Protein AF-A0A942W108-F1 (afdb_monomer_lite)

Foldseek 3Di:
DPDCVLQVPHDDDPVSVVVVVVVLLLVLLQPPLVLLVLVLVLCVLLVCLVLLVFDPVLSVLLVVLSVQLNVLSSVLVVLLVVLCVVDVDDDPVSVVSSVVSVVSNVVSVVVSVVSSCVGRVRVVSVVVVVCCQCVDPPNVVVVVVVVVVSVCCSVQNPVNVVVVVVVVVVD

Secondary structure (DSSP, 8-state):
---HHHHTTSPPPHHHHHHHHHHHHHHHHHH-HHHHHHHHHHHHHHHHTGGGT--HHHHHHHHHHHHHHHHHHHHHHHHHHHHHHH--S--HHHHHHHHHHHHHHHHHHHHHHHHHHHHH--HHHHHHHHHHHHH-TTHHHHHHHHHHHHHHHHHHHHHHHHHHHHHHHT-

Sequence (171 aa):
MVPDWKTKGKRRTLADSFGDAARGILFAVKTERNMRIHVTAAVYVLFFSPLLGVSRGEFAALLLAVAVVITAEGFNTAIEMLCDYAQKSYNRFIGRTKDIAAGAVLISAVFAAFVGIAVLWRPKALWALAVQIFTSPLYCPLFLAVTALALVFIVLGPTGIAGLFERKKRR

Radius of gyration: 20.16 Å; chains: 1; bounding box: 56×48×53 Å

Structure (mmCIF, N/CA/C/O backbone):
data_AF-A0A942W108-F1
#
_entry.id   AF-A0A942W108-F1
#
loop_
_atom_site.group_PDB
_atom_site.id
_atom_site.type_symbol
_atom_site.label_atom_id
_atom_site.label_alt_id
_atom_site.label_comp_id
_atom_site.label_asym_id
_atom_site.label_entity_id
_atom_site.label_seq_id
_atom_site.pdbx_PDB_ins_code
_atom_site.Cartn_x
_atom_site.Cartn_y
_atom_site.Cartn_z
_atom_site.occupancy
_atom_site.B_iso_or_equiv
_atom_site.auth_seq_id
_atom_site.auth_comp_id
_atom_site.auth_asym_id
_atom_site.auth_atom_id
_atom_site.pdbx_PDB_model_num
ATOM 1 N N . MET A 1 1 ? 20.603 -10.275 -14.429 1.00 54.69 1 MET A N 1
ATOM 2 C CA . MET A 1 1 ? 22.044 -10.019 -14.214 1.00 54.69 1 MET A CA 1
ATOM 3 C C . MET A 1 1 ? 22.170 -8.771 -13.347 1.00 54.69 1 MET A C 1
ATOM 5 O O . MET A 1 1 ? 21.603 -7.749 -13.706 1.00 54.69 1 MET A O 1
ATOM 9 N N . VAL A 1 2 ? 22.789 -8.866 -12.169 1.00 64.38 2 VAL A N 1
ATOM 10 C CA . VAL A 1 2 ? 23.042 -7.696 -11.307 1.00 64.38 2 VAL A CA 1
ATOM 11 C C . VAL A 1 2 ? 24.330 -7.058 -11.825 1.00 64.38 2 VAL A C 1
ATOM 13 O O . VAL A 1 2 ? 25.292 -7.807 -11.994 1.00 64.38 2 VAL A O 1
ATOM 16 N N . PRO A 1 3 ? 24.373 -5.747 -12.108 1.00 71.12 3 PRO A N 1
ATOM 17 C CA . PRO A 1 3 ? 25.576 -5.124 -12.652 1.00 71.12 3 PRO A CA 1
ATOM 18 C C . PRO A 1 3 ? 26.799 -5.344 -11.749 1.00 71.12 3 PRO A C 1
ATOM 20 O O . PRO A 1 3 ? 26.667 -5.266 -10.524 1.00 71.12 3 PRO A O 1
ATOM 23 N N . ASP A 1 4 ? 27.976 -5.591 -12.331 1.00 66.75 4 ASP A N 1
ATOM 24 C CA . ASP A 1 4 ? 29.208 -5.897 -11.579 1.00 66.75 4 ASP A CA 1
ATOM 25 C C . ASP A 1 4 ? 29.619 -4.768 -10.610 1.00 66.75 4 ASP A C 1
ATOM 27 O O . ASP A 1 4 ? 30.142 -5.016 -9.521 1.00 66.75 4 ASP A O 1
ATOM 31 N N . TRP A 1 5 ? 29.261 -3.526 -10.943 1.00 70.19 5 TRP A N 1
ATOM 32 C CA . TRP A 1 5 ? 29.531 -2.344 -10.138 1.00 70.19 5 TRP A CA 1
ATOM 33 C C . TRP A 1 5 ? 28.791 -2.369 -8.799 1.00 70.19 5 TRP A C 1
ATOM 35 O O . TRP A 1 5 ? 29.233 -1.735 -7.840 1.00 70.19 5 TRP A O 1
ATOM 45 N N . LYS A 1 6 ? 27.693 -3.133 -8.693 1.00 66.56 6 LYS A N 1
ATOM 46 C CA . LYS A 1 6 ? 27.001 -3.357 -7.417 1.00 66.56 6 LYS A CA 1
ATOM 47 C C . LYS A 1 6 ? 27.692 -4.400 -6.545 1.00 66.56 6 LYS A C 1
ATOM 49 O O . LYS A 1 6 ? 27.563 -4.330 -5.327 1.00 66.56 6 LYS A O 1
ATOM 54 N N . THR A 1 7 ? 28.387 -5.373 -7.133 1.00 70.56 7 THR A N 1
ATOM 55 C CA . THR A 1 7 ? 28.976 -6.498 -6.391 1.00 70.56 7 THR A CA 1
ATOM 56 C C . THR A 1 7 ? 30.454 -6.293 -6.074 1.00 70.56 7 THR A C 1
ATOM 58 O O . THR A 1 7 ? 30.953 -6.934 -5.151 1.00 70.56 7 THR A O 1
ATOM 61 N N . LYS A 1 8 ? 31.157 -5.390 -6.783 1.00 75.06 8 LYS A N 1
ATOM 62 C CA . LYS A 1 8 ? 32.601 -5.121 -6.611 1.00 75.06 8 LYS A CA 1
ATOM 63 C C . LYS A 1 8 ? 33.430 -6.418 -6.528 1.00 75.06 8 LYS A C 1
ATOM 65 O O . LYS A 1 8 ? 34.322 -6.538 -5.692 1.00 75.06 8 LYS A O 1
ATOM 70 N N . GLY A 1 9 ? 33.070 -7.429 -7.324 1.00 73.19 9 GLY A N 1
ATOM 71 C CA . GLY A 1 9 ? 33.731 -8.742 -7.341 1.00 73.19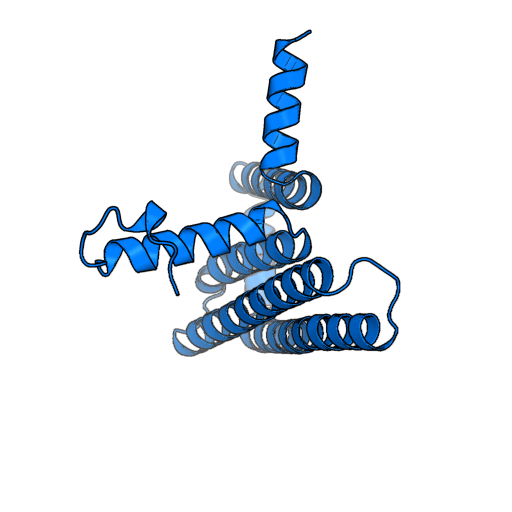 9 GLY A CA 1
ATOM 72 C C . GLY A 1 9 ? 33.439 -9.671 -6.148 1.00 73.19 9 GLY A C 1
ATOM 73 O O . GLY A 1 9 ? 33.997 -10.764 -6.088 1.00 73.19 9 GLY A O 1
ATOM 74 N N . LYS A 1 10 ? 32.569 -9.291 -5.202 1.00 77.56 10 LYS A N 1
ATOM 75 C CA . LYS A 1 10 ? 32.171 -10.131 -4.056 1.00 77.56 10 LYS A CA 1
ATOM 76 C C . LYS A 1 10 ? 30.912 -10.951 -4.354 1.00 77.56 10 LYS A C 1
ATOM 78 O O . LYS A 1 10 ? 30.046 -10.537 -5.126 1.00 77.56 10 LYS A O 1
ATOM 83 N N . ARG A 1 11 ? 30.779 -12.115 -3.699 1.00 82.00 11 ARG A N 1
ATOM 84 C CA . ARG A 1 11 ? 29.534 -12.904 -3.730 1.00 82.00 11 ARG A CA 1
ATOM 85 C C . ARG A 1 11 ? 28.412 -12.116 -3.058 1.00 82.00 11 ARG A C 1
ATOM 87 O O . ARG A 1 11 ? 28.616 -11.529 -1.999 1.00 82.00 11 ARG A O 1
ATOM 94 N N . ARG A 1 12 ? 27.228 -12.130 -3.670 1.00 82.88 12 ARG A N 1
ATOM 95 C CA . ARG A 1 12 ? 26.041 -11.476 -3.115 1.00 82.88 12 ARG A CA 1
ATOM 96 C C . ARG A 1 12 ? 25.578 -12.172 -1.842 1.00 82.88 12 ARG A C 1
ATOM 98 O O . ARG A 1 12 ? 25.546 -13.398 -1.782 1.00 82.88 12 ARG A O 1
ATOM 105 N N . THR A 1 13 ? 25.158 -11.377 -0.869 1.00 88.31 13 THR A N 1
ATOM 106 C CA . THR A 1 13 ? 24.507 -11.853 0.350 1.00 88.31 13 THR A CA 1
ATOM 107 C C . THR A 1 13 ? 22.985 -11.734 0.243 1.00 88.31 13 THR A C 1
ATOM 109 O O . THR A 1 13 ? 22.444 -11.023 -0.613 1.00 88.31 13 THR A O 1
ATOM 112 N N . LEU A 1 14 ? 22.269 -12.408 1.148 1.00 88.75 14 LEU A N 1
ATOM 113 C CA . LEU A 1 14 ? 20.822 -12.226 1.298 1.00 88.75 14 LEU A CA 1
ATOM 114 C C . LEU A 1 14 ? 20.478 -10.774 1.658 1.00 88.75 14 LEU A C 1
ATOM 116 O O . LEU A 1 14 ? 19.538 -10.214 1.096 1.00 88.75 14 LEU A O 1
ATOM 120 N N . ALA A 1 15 ? 21.282 -10.136 2.514 1.00 88.88 15 ALA A N 1
ATOM 121 C CA . ALA A 1 15 ? 21.102 -8.738 2.899 1.00 88.88 15 ALA A CA 1
ATOM 122 C C . ALA A 1 15 ? 21.148 -7.792 1.688 1.00 88.88 15 ALA A C 1
ATOM 124 O O . ALA A 1 15 ? 20.323 -6.884 1.583 1.00 88.88 15 ALA A O 1
ATOM 125 N N . ASP A 1 16 ? 22.036 -8.046 0.722 1.00 87.81 16 ASP A N 1
ATOM 126 C CA . ASP A 1 16 ? 22.100 -7.239 -0.500 1.00 87.81 16 ASP A CA 1
ATOM 127 C C . ASP A 1 16 ? 20.817 -7.357 -1.335 1.00 87.81 16 ASP A C 1
ATOM 129 O O . ASP A 1 16 ? 20.410 -6.392 -1.987 1.00 87.81 16 ASP A O 1
ATOM 133 N N . SER A 1 17 ? 20.192 -8.537 -1.336 1.00 85.62 17 SER A N 1
ATOM 134 C CA . SER A 1 17 ? 18.959 -8.811 -2.085 1.00 85.62 17 SER A CA 1
ATOM 135 C C . SER A 1 17 ? 17.758 -8.113 -1.447 1.00 85.62 17 SER A C 1
ATOM 137 O O . SER A 1 17 ? 16.999 -7.441 -2.145 1.00 85.62 17 SER A O 1
ATOM 139 N N . PHE A 1 18 ? 17.640 -8.167 -0.116 1.00 90.19 18 PHE A N 1
ATOM 140 C CA . PHE A 1 18 ? 16.651 -7.371 0.619 1.00 90.19 18 PHE A CA 1
ATOM 141 C C . PHE A 1 18 ? 16.870 -5.869 0.422 1.00 90.19 18 PHE A C 1
ATOM 143 O O . PHE A 1 18 ? 15.909 -5.128 0.224 1.00 90.19 18 PHE A O 1
ATOM 150 N N . GLY A 1 19 ? 18.127 -5.418 0.398 1.00 92.12 19 GLY A N 1
ATOM 151 C CA . GLY A 1 19 ? 18.467 -4.030 0.101 1.00 92.12 19 GLY A CA 1
ATOM 152 C C . GLY A 1 19 ? 18.025 -3.587 -1.298 1.00 92.12 19 GLY A C 1
ATOM 153 O O . GLY A 1 19 ? 17.535 -2.470 -1.457 1.00 92.12 19 GLY A O 1
ATOM 154 N N . ASP A 1 20 ? 18.168 -4.440 -2.319 1.00 89.12 20 ASP A N 1
ATOM 155 C CA . ASP A 1 20 ? 17.646 -4.161 -3.666 1.00 89.12 20 ASP A CA 1
ATOM 156 C C . ASP A 1 20 ? 16.114 -4.096 -3.686 1.00 89.12 20 ASP A C 1
ATOM 158 O O . ASP A 1 20 ? 15.562 -3.149 -4.245 1.00 89.12 20 ASP A O 1
ATOM 162 N N . ALA A 1 21 ? 15.432 -5.051 -3.047 1.00 91.44 21 ALA A N 1
ATOM 163 C CA . ALA A 1 21 ? 13.972 -5.074 -2.976 1.00 91.44 21 ALA A CA 1
ATOM 164 C C . ALA A 1 21 ? 13.416 -3.830 -2.260 1.00 91.44 21 ALA A C 1
ATOM 166 O O . ALA A 1 21 ? 12.516 -3.164 -2.772 1.00 91.44 21 ALA A O 1
ATOM 167 N N . ALA A 1 22 ? 14.011 -3.451 -1.125 1.00 92.00 22 ALA A N 1
ATOM 168 C CA . ALA A 1 22 ? 13.636 -2.251 -0.382 1.00 92.00 22 ALA A CA 1
ATOM 169 C C . ALA A 1 22 ? 13.828 -0.976 -1.216 1.00 92.00 22 ALA A C 1
ATOM 171 O O . ALA A 1 22 ? 12.964 -0.101 -1.212 1.00 92.00 22 ALA A O 1
ATOM 172 N N . ARG A 1 23 ? 14.926 -0.875 -1.982 1.00 93.56 23 ARG A N 1
ATOM 173 C CA . ARG A 1 23 ? 15.127 0.239 -2.922 1.00 93.56 23 ARG A CA 1
ATOM 174 C C . ARG A 1 23 ? 14.040 0.292 -3.993 1.00 93.56 23 ARG A C 1
ATOM 176 O O . ARG A 1 23 ? 13.590 1.389 -4.303 1.00 93.56 23 ARG A O 1
ATOM 183 N N . GLY A 1 24 ? 13.614 -0.856 -4.524 1.00 93.19 24 GLY A N 1
ATOM 184 C CA . GLY A 1 24 ? 12.523 -0.939 -5.499 1.00 93.19 24 GLY A CA 1
ATOM 185 C C . GLY A 1 24 ? 11.195 -0.427 -4.938 1.00 93.19 24 GLY A C 1
ATOM 186 O O . GLY A 1 24 ? 10.565 0.437 -5.540 1.00 93.19 24 GLY A O 1
ATOM 187 N N . ILE A 1 25 ? 10.817 -0.875 -3.737 1.00 93.75 25 ILE A N 1
ATOM 188 C CA . ILE A 1 25 ? 9.593 -0.411 -3.061 1.00 93.75 25 ILE A CA 1
ATOM 189 C C . ILE A 1 25 ? 9.668 1.095 -2.780 1.00 93.75 25 ILE A C 1
ATOM 191 O O . ILE A 1 25 ? 8.739 1.837 -3.091 1.00 93.75 25 ILE A O 1
ATOM 195 N N . LEU A 1 26 ? 10.791 1.575 -2.233 1.00 93.81 26 LEU A N 1
ATOM 196 C CA . LEU A 1 26 ? 10.982 3.000 -1.952 1.00 93.81 26 LEU A CA 1
ATOM 197 C C . LEU A 1 26 ? 10.955 3.853 -3.223 1.00 93.81 26 LEU A C 1
ATOM 199 O O . LEU A 1 26 ? 10.510 4.997 -3.164 1.00 93.81 26 LEU A O 1
ATOM 203 N N . PHE A 1 27 ? 11.443 3.328 -4.347 1.00 93.56 27 PHE A N 1
ATOM 204 C CA . PHE A 1 27 ? 11.348 3.997 -5.639 1.00 93.56 27 PHE A CA 1
ATOM 205 C C . PHE A 1 27 ? 9.881 4.158 -6.054 1.00 93.56 27 PHE A C 1
ATOM 207 O O . PHE A 1 27 ? 9.448 5.293 -6.230 1.00 93.56 27 PHE A O 1
ATOM 214 N N . ALA A 1 28 ? 9.105 3.068 -6.082 1.00 93.62 28 ALA A N 1
ATOM 215 C CA . ALA A 1 28 ? 7.689 3.107 -6.458 1.00 93.62 28 ALA A CA 1
ATOM 216 C C . ALA A 1 28 ? 6.872 4.053 -5.559 1.00 93.62 28 ALA A C 1
ATOM 218 O O . ALA A 1 28 ? 6.082 4.851 -6.045 1.00 93.62 28 ALA A O 1
ATOM 219 N N . VAL A 1 29 ? 7.114 4.050 -4.242 1.00 94.75 29 VAL A N 1
ATOM 220 C CA . VAL A 1 29 ? 6.450 4.977 -3.303 1.00 94.75 29 VAL A CA 1
ATOM 221 C C . VAL A 1 29 ? 6.804 6.444 -3.590 1.00 94.75 29 VAL A C 1
ATOM 223 O O . VAL A 1 29 ? 5.985 7.345 -3.393 1.00 94.75 29 VAL A O 1
ATOM 226 N N . LYS A 1 30 ? 8.035 6.717 -4.034 1.00 92.31 30 LYS A N 1
ATOM 227 C CA . LYS A 1 30 ? 8.489 8.080 -4.333 1.00 92.31 30 LYS A CA 1
ATOM 228 C C . LYS A 1 30 ? 7.926 8.608 -5.646 1.00 92.31 30 LYS A C 1
ATOM 230 O O . LYS A 1 30 ? 7.600 9.792 -5.697 1.00 9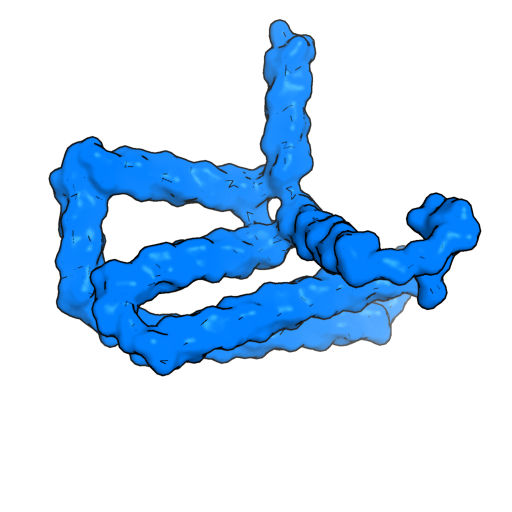2.31 30 LYS A O 1
ATOM 235 N N . THR A 1 31 ? 7.843 7.772 -6.676 1.00 88.31 31 THR A N 1
ATOM 236 C CA . THR A 1 31 ? 7.442 8.196 -8.023 1.00 88.31 31 THR A CA 1
ATOM 237 C C . THR A 1 31 ? 5.934 8.103 -8.214 1.00 88.31 31 THR A C 1
ATOM 239 O O . THR A 1 31 ? 5.313 9.090 -8.607 1.00 88.31 31 THR A O 1
ATOM 242 N N . GLU A 1 32 ?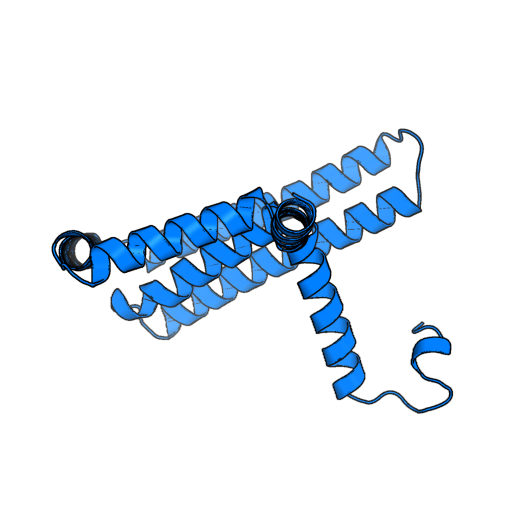 5.312 7.002 -7.792 1.00 93.94 32 GLU A N 1
ATOM 243 C CA . GLU A 1 32 ? 3.923 6.711 -8.135 1.00 93.94 32 GLU A CA 1
ATOM 244 C C . GLU A 1 32 ? 2.931 7.216 -7.093 1.00 93.94 32 GLU A C 1
ATOM 246 O O . GLU A 1 32 ? 2.970 6.870 -5.908 1.00 93.94 32 GLU A O 1
ATOM 251 N N . ARG A 1 33 ? 1.989 8.054 -7.541 1.00 93.75 33 ARG A N 1
ATOM 252 C CA . ARG A 1 33 ? 0.907 8.559 -6.684 1.00 93.75 33 ARG A CA 1
ATOM 253 C C . ARG A 1 33 ? -0.042 7.443 -6.253 1.00 93.75 33 ARG A C 1
ATOM 255 O O . ARG A 1 33 ? -0.467 7.442 -5.099 1.00 93.75 33 ARG A O 1
ATOM 262 N N . ASN A 1 34 ? -0.352 6.510 -7.149 1.00 93.88 34 ASN A N 1
ATOM 263 C CA . ASN A 1 34 ? -1.237 5.380 -6.869 1.00 93.88 34 ASN A CA 1
ATOM 264 C C . ASN A 1 34 ? -0.627 4.454 -5.806 1.00 93.88 34 ASN A C 1
ATOM 266 O O . ASN A 1 34 ? -1.287 4.173 -4.805 1.00 93.88 34 ASN A O 1
ATOM 270 N N . MET A 1 35 ? 0.668 4.132 -5.905 1.00 95.88 35 MET A N 1
ATOM 271 C CA . MET A 1 35 ? 1.406 3.457 -4.828 1.00 95.88 35 MET A CA 1
ATOM 272 C C . MET A 1 35 ? 1.279 4.173 -3.475 1.00 95.88 35 MET A C 1
ATOM 274 O O . MET A 1 35 ? 1.017 3.527 -2.459 1.00 95.88 35 MET A O 1
ATOM 278 N N . ARG A 1 36 ? 1.401 5.510 -3.426 1.00 97.00 36 ARG A N 1
ATOM 279 C CA . ARG A 1 36 ? 1.201 6.259 -2.168 1.00 97.00 36 ARG A CA 1
ATOM 280 C C . ARG A 1 36 ? -0.217 6.115 -1.625 1.00 97.00 36 ARG A C 1
ATOM 282 O O . ARG A 1 36 ? -0.370 5.906 -0.426 1.00 97.00 36 ARG A O 1
ATOM 289 N N . ILE A 1 37 ? -1.234 6.180 -2.485 1.00 96.44 37 ILE A N 1
ATOM 290 C CA . ILE A 1 37 ? -2.637 5.979 -2.093 1.00 96.44 37 ILE A CA 1
ATOM 291 C C . ILE A 1 37 ? -2.831 4.577 -1.506 1.00 96.44 37 ILE A C 1
ATOM 293 O O . ILE A 1 37 ? -3.382 4.452 -0.413 1.00 96.44 37 ILE A O 1
ATOM 297 N N . HIS A 1 38 ? -2.345 3.534 -2.183 1.00 96.44 38 HIS A N 1
ATOM 298 C CA . HIS A 1 38 ? -2.490 2.152 -1.728 1.00 96.44 38 HIS A CA 1
ATOM 299 C C . HIS A 1 38 ? -1.759 1.887 -0.409 1.00 96.44 38 HIS A C 1
ATOM 301 O O . HIS A 1 38 ? -2.338 1.278 0.490 1.00 96.44 38 HIS A O 1
ATOM 307 N N . VAL A 1 39 ? -0.532 2.394 -0.240 1.00 96.69 39 VAL A N 1
ATOM 308 C CA . VAL A 1 39 ? 0.211 2.274 1.026 1.00 96.69 39 VAL A CA 1
ATOM 309 C C . VAL A 1 39 ? -0.484 3.040 2.150 1.00 96.69 39 VAL A C 1
ATOM 311 O O . VAL A 1 39 ? -0.603 2.519 3.256 1.00 96.69 39 VAL A O 1
ATOM 314 N N . THR A 1 40 ? -0.985 4.252 1.895 1.00 97.56 40 THR A N 1
ATOM 315 C CA . THR A 1 40 ? -1.759 4.990 2.899 1.00 97.56 40 THR A CA 1
ATOM 316 C C . THR A 1 40 ? -3.020 4.218 3.284 1.00 97.56 40 THR A C 1
ATOM 318 O O . THR A 1 40 ? -3.232 3.980 4.469 1.00 97.56 40 THR A O 1
ATOM 321 N N . ALA A 1 41 ? -3.818 3.753 2.321 1.00 96.75 41 ALA A N 1
ATOM 322 C CA . ALA A 1 41 ? -5.013 2.957 2.600 1.00 96.75 41 ALA A CA 1
ATOM 323 C C . ALA A 1 41 ? -4.685 1.692 3.412 1.00 96.75 41 ALA A C 1
ATOM 325 O O . ALA A 1 41 ? -5.366 1.400 4.394 1.00 96.75 41 ALA A O 1
ATOM 326 N N . ALA A 1 42 ? -3.602 0.993 3.063 1.00 97.12 42 ALA A N 1
ATOM 327 C CA . ALA A 1 42 ? -3.107 -0.163 3.801 1.00 97.12 42 ALA A CA 1
ATOM 328 C C . ALA A 1 42 ? -2.784 0.172 5.263 1.00 97.12 42 ALA A C 1
ATOM 330 O O . ALA A 1 42 ? -3.212 -0.550 6.160 1.00 97.12 42 ALA A O 1
ATOM 331 N N . VAL A 1 43 ? -2.084 1.284 5.521 1.00 97.50 43 VAL A N 1
ATOM 332 C CA . VAL A 1 43 ? -1.780 1.734 6.889 1.00 97.50 43 VAL A CA 1
ATOM 333 C C . VAL A 1 43 ? -3.063 1.968 7.683 1.00 97.50 43 VAL A C 1
ATOM 335 O O . VAL A 1 43 ? -3.173 1.462 8.795 1.00 97.50 43 VAL A O 1
ATOM 338 N N . TYR A 1 44 ? -4.055 2.663 7.118 1.00 96.88 44 TYR A N 1
ATOM 339 C CA . TYR A 1 44 ? -5.337 2.894 7.795 1.00 96.88 44 TYR A CA 1
ATOM 340 C C . TYR A 1 44 ? -6.078 1.580 8.078 1.00 96.88 44 TYR A C 1
ATOM 342 O O . TYR A 1 44 ? -6.489 1.337 9.211 1.00 96.88 44 TYR A O 1
ATOM 350 N N . VAL A 1 45 ? -6.211 0.703 7.080 1.00 96.56 45 VAL A N 1
ATOM 351 C CA . VAL A 1 45 ? -6.914 -0.583 7.219 1.00 96.56 45 VAL A CA 1
ATOM 352 C C . VAL A 1 45 ? -6.260 -1.469 8.280 1.00 96.56 45 VAL A C 1
ATOM 354 O O . VAL A 1 45 ? -6.947 -2.019 9.143 1.00 96.56 45 VAL A O 1
ATOM 357 N N . LEU A 1 46 ? -4.933 -1.595 8.260 1.00 96.31 46 LEU A N 1
ATOM 358 C CA . LEU A 1 46 ? -4.205 -2.443 9.205 1.00 96.31 46 LEU A CA 1
ATOM 359 C C . LEU A 1 46 ? -4.138 -1.833 10.609 1.00 96.31 46 LEU A C 1
ATOM 361 O O . LEU A 1 46 ? -4.148 -2.573 11.586 1.00 96.31 46 LEU A O 1
ATOM 365 N N . PHE A 1 47 ? -4.118 -0.503 10.724 1.00 96.31 47 PHE A N 1
ATOM 366 C CA . PHE A 1 47 ? -4.139 0.179 12.018 1.00 96.31 47 PHE A CA 1
ATOM 367 C C . PHE A 1 47 ? -5.511 0.100 12.698 1.00 96.31 47 PHE A C 1
ATOM 369 O O . PHE A 1 47 ? -5.592 -0.181 13.891 1.00 96.31 47 PHE A O 1
ATOM 376 N N . PHE A 1 48 ? -6.598 0.324 11.953 1.00 95.69 48 PHE A N 1
ATOM 377 C CA . PHE A 1 48 ? -7.948 0.346 12.520 1.00 95.69 48 PHE A CA 1
ATOM 378 C C . PHE A 1 48 ? -8.574 -1.043 12.683 1.00 95.69 48 PHE A C 1
ATOM 380 O O . PHE A 1 48 ? -9.448 -1.211 13.529 1.00 95.69 48 PHE A O 1
ATOM 387 N N . SER A 1 49 ? -8.137 -2.057 11.931 1.00 95.19 49 SER A N 1
ATOM 388 C CA . SER A 1 49 ? -8.750 -3.394 12.004 1.00 95.19 49 SER A CA 1
ATOM 389 C C . SER A 1 49 ? -8.707 -4.046 13.397 1.00 95.19 49 SER A C 1
ATOM 391 O O . SER A 1 49 ? -9.757 -4.533 13.824 1.00 95.19 49 SER A O 1
ATOM 393 N N . PRO A 1 50 ? -7.608 -4.013 14.182 1.00 93.25 50 PRO A N 1
ATOM 394 C CA . PRO A 1 50 ? -7.624 -4.558 15.540 1.00 93.25 50 PRO A CA 1
ATOM 395 C C . PRO A 1 50 ? -8.603 -3.819 16.463 1.00 93.25 50 PRO A C 1
ATOM 397 O O . PRO A 1 50 ? -9.233 -4.442 17.316 1.00 93.25 50 PRO A O 1
ATOM 400 N N . LEU A 1 51 ? -8.787 -2.509 16.258 1.00 94.00 51 LEU A N 1
ATOM 401 C CA . LEU A 1 51 ? -9.714 -1.674 17.034 1.00 94.00 51 LEU A CA 1
ATOM 402 C C . LEU A 1 51 ? -11.189 -2.000 16.741 1.00 94.00 51 LEU A C 1
ATOM 404 O O . LEU A 1 51 ? -12.060 -1.703 17.552 1.00 94.00 51 LEU A O 1
ATOM 408 N N . LEU A 1 52 ? -11.471 -2.645 15.605 1.00 94.69 52 LEU A N 1
ATOM 409 C CA . LEU A 1 52 ? -12.814 -3.066 15.190 1.00 94.69 52 LEU A CA 1
ATOM 410 C C . LEU A 1 52 ? -13.149 -4.513 15.600 1.00 94.69 52 LEU A C 1
ATOM 412 O O . LEU A 1 52 ? -14.189 -5.056 15.206 1.00 94.69 52 LEU A O 1
ATOM 416 N N . GLY A 1 53 ? -12.283 -5.151 16.395 1.00 93.81 53 GLY A N 1
ATOM 417 C CA . GLY A 1 53 ? -12.480 -6.519 16.880 1.00 93.81 53 GLY A CA 1
ATOM 418 C C . GLY A 1 53 ? -12.370 -7.573 15.777 1.00 93.81 53 GLY A C 1
ATOM 419 O O . GLY A 1 53 ? -13.041 -8.606 15.838 1.00 93.81 53 GLY A O 1
ATOM 420 N N . VAL A 1 54 ? -11.588 -7.289 14.734 1.00 96.50 54 VAL A N 1
ATOM 421 C CA . VAL A 1 54 ? -11.330 -8.207 13.621 1.00 96.50 54 VAL A CA 1
ATOM 422 C C . VAL A 1 54 ? -10.564 -9.434 14.135 1.00 96.50 54 VAL A C 1
ATOM 424 O O . VAL A 1 54 ? -9.581 -9.315 14.866 1.00 96.50 54 VAL A O 1
ATOM 427 N N . SER A 1 55 ? -11.024 -10.630 13.772 1.00 97.31 55 SER A N 1
ATOM 428 C CA . SER A 1 55 ? -10.389 -11.900 14.133 1.00 97.31 55 SER A CA 1
ATOM 429 C C . SER A 1 55 ? -9.060 -12.100 13.399 1.00 97.31 55 SER A C 1
ATOM 431 O O . SER A 1 55 ? -8.769 -11.456 12.393 1.00 97.31 55 SER A O 1
ATOM 433 N N . ARG A 1 56 ? -8.243 -13.058 13.859 1.00 97.19 56 ARG A N 1
ATOM 434 C CA . ARG A 1 56 ? -6.949 -13.367 13.222 1.00 97.19 56 ARG A CA 1
ATOM 435 C C . ARG A 1 56 ? -7.094 -13.778 11.751 1.00 97.19 56 ARG A C 1
ATOM 437 O O . ARG A 1 56 ? -6.265 -13.387 10.936 1.00 97.19 56 ARG A O 1
ATOM 444 N N . GLY A 1 57 ? -8.138 -14.541 11.415 1.00 98.06 57 GLY A N 1
ATOM 445 C CA . GLY A 1 57 ? -8.401 -14.980 10.040 1.00 98.06 57 GLY A CA 1
ATOM 446 C C . GLY A 1 57 ? -8.834 -13.830 9.131 1.00 98.06 57 GLY A C 1
ATOM 447 O O . GLY A 1 57 ? -8.316 -13.679 8.029 1.00 98.06 57 GLY A O 1
ATOM 448 N N . GLU A 1 58 ? -9.720 -12.965 9.620 1.00 97.69 58 GLU A N 1
ATOM 449 C CA . GLU A 1 58 ? -10.137 -11.762 8.896 1.00 97.69 58 GLU A CA 1
ATOM 450 C C . GLU A 1 58 ? -8.974 -10.768 8.713 1.00 97.69 58 GLU A C 1
ATOM 452 O O . GLU A 1 58 ? -8.804 -10.194 7.639 1.00 97.69 58 GLU A O 1
ATOM 457 N N . PHE A 1 59 ? -8.120 -10.603 9.729 1.00 97.88 59 PHE A N 1
ATOM 458 C CA . PHE A 1 59 ? -6.923 -9.764 9.636 1.00 97.88 59 PHE A CA 1
ATOM 459 C C . PHE A 1 59 ? -5.920 -10.321 8.616 1.00 97.88 59 PHE A C 1
ATOM 461 O O . PHE A 1 59 ? -5.354 -9.564 7.829 1.00 97.88 59 PHE A O 1
ATOM 468 N N . ALA A 1 60 ? -5.742 -11.646 8.565 1.00 98.12 60 ALA A N 1
ATOM 469 C CA . ALA A 1 60 ? -4.939 -12.297 7.531 1.00 98.12 60 ALA A CA 1
ATOM 470 C C . ALA A 1 60 ? -5.513 -12.066 6.120 1.00 98.12 60 ALA A C 1
ATOM 472 O O . ALA A 1 60 ? -4.750 -11.816 5.187 1.00 98.12 60 ALA A O 1
ATOM 473 N N . ALA A 1 61 ? -6.842 -12.079 5.961 1.00 98.19 61 ALA A N 1
ATOM 474 C CA . ALA A 1 61 ? -7.491 -11.757 4.689 1.00 98.19 61 ALA A CA 1
ATOM 475 C C . ALA A 1 61 ? -7.244 -10.297 4.263 1.00 98.19 61 ALA A C 1
ATOM 477 O O . ALA A 1 61 ? -6.935 -10.049 3.098 1.00 98.19 61 ALA A O 1
ATOM 478 N N . LEU A 1 62 ? -7.300 -9.341 5.200 1.00 98.25 62 LEU A N 1
ATOM 479 C CA . LEU A 1 62 ? -6.949 -7.938 4.937 1.00 98.25 62 LEU A CA 1
ATOM 480 C C . LEU A 1 62 ? -5.478 -7.777 4.539 1.00 98.25 62 LEU A C 1
ATOM 482 O O . LEU A 1 62 ? -5.182 -7.076 3.573 1.00 98.25 62 LEU A O 1
ATOM 486 N N . LEU A 1 63 ? -4.560 -8.446 5.246 1.00 98.19 63 LEU A N 1
ATOM 487 C CA . LEU A 1 63 ? -3.135 -8.449 4.903 1.00 98.19 63 LEU A CA 1
ATOM 488 C C . LEU A 1 63 ? -2.898 -8.984 3.489 1.00 98.19 63 LEU A C 1
ATOM 490 O O . LEU A 1 63 ? -2.138 -8.384 2.730 1.00 98.19 63 LEU A O 1
ATOM 494 N N . LEU A 1 64 ? -3.565 -10.080 3.121 1.00 98.38 64 LEU A N 1
ATOM 495 C CA . LEU A 1 64 ? -3.452 -10.658 1.787 1.00 98.38 64 LEU A CA 1
ATOM 496 C C . LEU A 1 64 ? -4.006 -9.711 0.717 1.00 98.38 64 LEU A C 1
ATOM 498 O O . LEU A 1 64 ? -3.340 -9.475 -0.287 1.00 98.38 64 LEU A O 1
ATOM 502 N N . ALA A 1 65 ? -5.182 -9.125 0.944 1.00 98.44 65 ALA A N 1
ATOM 503 C CA . ALA A 1 65 ? -5.784 -8.162 0.026 1.00 98.44 65 ALA A CA 1
ATOM 504 C C . ALA A 1 65 ? -4.871 -6.946 -0.209 1.00 98.44 65 ALA A C 1
ATOM 506 O O . ALA A 1 65 ? -4.622 -6.564 -1.353 1.00 98.44 65 ALA A O 1
ATOM 507 N N . VAL A 1 66 ? -4.305 -6.387 0.864 1.00 98.25 66 VAL A N 1
ATOM 508 C CA . VAL A 1 66 ? -3.314 -5.305 0.795 1.00 98.25 66 VAL A CA 1
ATOM 509 C C . VAL A 1 66 ? -2.071 -5.739 0.013 1.00 98.25 66 VAL A C 1
ATOM 511 O O . VAL A 1 66 ? -1.623 -5.015 -0.875 1.00 98.25 66 VAL A O 1
ATOM 514 N N . ALA A 1 67 ? -1.519 -6.918 0.307 1.00 98.19 67 ALA A N 1
ATOM 515 C CA . ALA A 1 67 ? -0.313 -7.418 -0.350 1.00 98.19 67 ALA A CA 1
ATOM 516 C C . ALA A 1 67 ? -0.508 -7.603 -1.863 1.00 98.19 67 ALA A C 1
ATOM 518 O O . ALA A 1 67 ? 0.383 -7.258 -2.643 1.00 98.19 67 ALA A O 1
ATOM 519 N N . VAL A 1 68 ? -1.675 -8.104 -2.279 1.00 98.38 68 VAL A N 1
ATOM 520 C CA . VAL A 1 68 ? -2.034 -8.280 -3.693 1.00 98.38 68 VAL A CA 1
ATOM 521 C C . VAL A 1 68 ? -2.089 -6.931 -4.411 1.00 98.38 68 VAL A C 1
ATOM 523 O O . VAL A 1 68 ? -1.480 -6.798 -5.469 1.00 98.38 68 VAL A O 1
ATOM 526 N N . VAL A 1 69 ? -2.734 -5.916 -3.825 1.00 98.19 69 VAL A N 1
ATOM 527 C CA . VAL A 1 69 ? -2.820 -4.570 -4.423 1.00 98.19 69 VAL A CA 1
ATOM 528 C C . VAL A 1 69 ? -1.443 -3.929 -4.578 1.00 98.19 69 VAL A C 1
ATOM 530 O O . VAL A 1 69 ? -1.101 -3.449 -5.655 1.00 98.19 69 VAL A O 1
ATOM 533 N N . ILE A 1 70 ? -0.618 -3.961 -3.528 1.00 97.69 70 ILE A N 1
ATOM 534 C CA . ILE A 1 70 ? 0.732 -3.377 -3.566 1.00 97.69 70 ILE A CA 1
ATOM 535 C C . ILE A 1 70 ? 1.619 -4.093 -4.590 1.00 97.69 70 ILE A C 1
ATOM 537 O O . ILE A 1 70 ? 2.421 -3.461 -5.276 1.00 97.69 70 ILE A O 1
ATOM 541 N N . THR A 1 71 ? 1.460 -5.409 -4.724 1.00 97.88 71 THR A N 1
ATOM 542 C CA . THR A 1 71 ? 2.201 -6.208 -5.705 1.00 97.88 71 THR A CA 1
ATOM 543 C C . THR A 1 71 ? 1.752 -5.896 -7.132 1.00 97.88 71 THR A C 1
ATOM 545 O O . THR A 1 71 ? 2.601 -5.696 -7.999 1.00 97.88 71 THR A O 1
ATOM 548 N N . ALA A 1 72 ? 0.440 -5.803 -7.381 1.00 97.94 72 ALA A N 1
ATOM 549 C CA . ALA A 1 72 ? -0.105 -5.425 -8.684 1.00 97.94 72 ALA A CA 1
ATOM 550 C C . ALA A 1 72 ? 0.378 -4.029 -9.108 1.00 97.94 72 ALA A C 1
ATOM 552 O O . ALA A 1 72 ? 0.850 -3.858 -10.229 1.00 97.94 72 ALA A O 1
ATOM 553 N N . GLU A 1 73 ? 0.349 -3.062 -8.192 1.00 97.44 73 GLU A N 1
ATOM 554 C CA . GLU A 1 73 ? 0.856 -1.705 -8.418 1.00 97.44 73 GLU A CA 1
ATOM 555 C C . GLU A 1 73 ? 2.371 -1.694 -8.702 1.00 97.44 73 GLU A C 1
ATOM 557 O O . GLU A 1 73 ? 2.850 -0.996 -9.600 1.00 97.44 73 GLU A O 1
ATOM 562 N N . GLY A 1 74 ? 3.140 -2.516 -7.980 1.00 96.75 74 GLY A N 1
ATOM 563 C CA . GLY A 1 74 ? 4.572 -2.693 -8.223 1.00 96.75 74 GLY A CA 1
ATOM 564 C C . GLY A 1 74 ? 4.871 -3.270 -9.610 1.00 96.75 74 GLY A C 1
ATOM 565 O O . GLY A 1 74 ? 5.786 -2.798 -10.289 1.00 96.75 74 GLY A O 1
ATOM 566 N N . PHE A 1 75 ? 4.084 -4.250 -10.066 1.00 97.31 75 PHE A N 1
ATOM 567 C CA . PHE A 1 75 ? 4.192 -4.773 -11.429 1.00 97.31 75 PHE A CA 1
ATOM 568 C C . PHE A 1 75 ? 3.772 -3.750 -12.479 1.00 97.31 75 PHE A C 1
ATOM 570 O O . PHE A 1 75 ? 4.471 -3.631 -13.484 1.00 97.31 75 PHE A O 1
ATOM 577 N N . ASN A 1 76 ? 2.706 -2.979 -12.243 1.00 97.31 76 ASN A N 1
ATOM 578 C CA . ASN A 1 76 ? 2.309 -1.893 -13.137 1.00 97.31 76 ASN A CA 1
ATOM 579 C C . ASN A 1 76 ? 3.458 -0.901 -13.344 1.00 97.31 76 ASN A C 1
ATOM 581 O O . ASN A 1 76 ? 3.882 -0.679 -14.475 1.00 97.31 76 ASN A O 1
ATOM 585 N N . THR A 1 77 ? 4.049 -0.423 -12.246 1.00 96.06 77 THR A N 1
ATOM 586 C CA . THR A 1 77 ? 5.195 0.499 -12.281 1.00 96.06 77 THR A CA 1
ATOM 587 C C . THR A 1 77 ? 6.368 -0.092 -13.074 1.00 96.06 77 THR A C 1
ATOM 589 O O . THR A 1 77 ? 6.961 0.566 -13.928 1.00 96.06 77 THR A O 1
ATOM 592 N N . ALA A 1 78 ? 6.711 -1.361 -12.831 1.00 96.00 78 ALA A N 1
ATOM 593 C CA . ALA A 1 78 ? 7.811 -2.018 -13.535 1.00 96.00 78 ALA A CA 1
ATOM 594 C C . ALA A 1 78 ? 7.544 -2.164 -15.046 1.00 96.00 78 ALA A C 1
ATOM 596 O O . ALA A 1 78 ? 8.455 -1.965 -15.854 1.00 96.00 78 ALA A O 1
ATOM 597 N N . ILE A 1 79 ? 6.307 -2.496 -15.430 1.00 96.38 79 ILE A N 1
ATOM 598 C CA . ILE A 1 79 ? 5.883 -2.610 -16.831 1.00 96.38 79 ILE A CA 1
ATOM 599 C C . ILE A 1 79 ? 5.912 -1.242 -17.513 1.00 96.38 79 ILE A C 1
ATOM 601 O O . ILE A 1 79 ? 6.419 -1.141 -18.631 1.00 96.38 79 ILE A O 1
ATOM 605 N N . GLU A 1 80 ? 5.420 -0.192 -16.855 1.00 94.25 80 GLU A N 1
ATOM 606 C CA . GLU A 1 80 ? 5.462 1.180 -17.366 1.00 94.25 80 GLU A CA 1
ATOM 607 C C . GLU A 1 80 ? 6.899 1.626 -17.643 1.00 94.25 80 GLU A C 1
ATOM 609 O O . GLU A 1 80 ? 7.201 2.034 -18.766 1.00 94.25 80 GLU A O 1
ATOM 614 N N . MET A 1 81 ? 7.805 1.435 -16.678 1.00 94.44 81 MET A N 1
ATOM 615 C CA . MET A 1 81 ? 9.225 1.763 -16.836 1.00 94.44 81 MET A CA 1
ATOM 616 C C . MET A 1 81 ? 9.881 0.994 -17.988 1.00 94.44 81 MET A C 1
ATOM 618 O O . MET A 1 81 ? 10.668 1.561 -18.748 1.00 94.44 81 MET A O 1
ATOM 622 N N . LEU A 1 82 ? 9.577 -0.301 -18.127 1.00 95.56 82 LEU A N 1
ATOM 623 C CA . LEU A 1 82 ? 10.108 -1.115 -19.219 1.00 95.56 82 LEU A CA 1
ATOM 624 C C . LEU A 1 82 ? 9.581 -0.638 -20.576 1.00 95.56 82 LEU A C 1
ATOM 626 O O . LEU A 1 82 ? 10.347 -0.550 -21.534 1.00 95.56 82 LEU A O 1
ATOM 630 N N . CYS A 1 83 ? 8.292 -0.309 -20.656 1.00 94.25 83 CYS A N 1
ATOM 631 C CA . CYS A 1 83 ? 7.670 0.223 -21.862 1.00 94.25 83 CYS A CA 1
ATOM 632 C C . CYS A 1 83 ? 8.288 1.564 -22.278 1.00 94.25 83 CYS A C 1
ATOM 634 O O . CYS A 1 83 ? 8.628 1.732 -23.448 1.00 94.25 83 CYS A O 1
ATOM 636 N N . ASP A 1 84 ? 8.482 2.480 -21.325 1.00 92.44 84 ASP A N 1
ATOM 637 C CA . ASP A 1 84 ? 9.082 3.800 -21.566 1.00 92.44 84 ASP A CA 1
ATOM 638 C C . ASP A 1 84 ? 10.546 3.706 -21.996 1.00 92.44 84 ASP A C 1
ATOM 640 O O . ASP A 1 84 ? 11.027 4.503 -22.807 1.00 92.44 84 ASP A O 1
ATOM 644 N N . TYR A 1 85 ? 11.260 2.703 -21.484 1.00 94.19 85 TYR A N 1
ATOM 645 C CA . TYR A 1 85 ? 12.609 2.400 -21.937 1.00 94.19 85 TYR A CA 1
ATOM 646 C C . TYR A 1 85 ? 12.624 1.815 -23.358 1.00 94.19 85 TYR A C 1
ATOM 648 O O . TYR A 1 85 ? 13.412 2.258 -24.195 1.00 94.19 85 TYR A O 1
ATOM 656 N N . ALA A 1 86 ? 11.767 0.828 -23.634 1.00 93.75 86 ALA A N 1
ATOM 657 C CA . ALA A 1 86 ? 11.762 0.086 -24.893 1.00 93.75 86 ALA A CA 1
ATOM 658 C C . ALA A 1 86 ? 11.244 0.907 -26.083 1.00 93.75 86 ALA A C 1
ATOM 660 O O . ALA A 1 86 ? 11.656 0.671 -27.219 1.00 93.75 86 ALA A O 1
ATOM 661 N N . GLN A 1 87 ? 10.329 1.850 -25.851 1.00 92.75 87 GLN A N 1
ATOM 662 C CA . GLN A 1 87 ? 9.665 2.587 -26.916 1.00 92.75 87 GLN A CA 1
ATOM 663 C C . GLN A 1 87 ? 9.365 4.028 -26.494 1.00 92.75 87 GLN A C 1
ATOM 665 O O . GLN A 1 87 ? 8.431 4.295 -25.746 1.00 92.75 87 GLN A O 1
ATOM 670 N N . LYS A 1 88 ? 10.144 4.972 -27.035 1.00 87.12 88 LYS A N 1
ATOM 671 C CA . LYS A 1 88 ? 10.004 6.410 -26.743 1.00 87.12 88 LYS A CA 1
ATOM 672 C C . LYS A 1 88 ? 8.976 7.122 -27.623 1.00 87.12 88 LYS A C 1
ATOM 674 O O . LYS A 1 88 ? 8.531 8.210 -27.275 1.00 87.12 88 LYS A O 1
ATOM 679 N N . SER A 1 89 ? 8.639 6.545 -28.778 1.00 89.25 89 SER A N 1
ATOM 680 C CA . SER A 1 89 ? 7.650 7.101 -29.705 1.00 89.25 89 SER A CA 1
ATOM 681 C C . SER A 1 89 ? 6.283 6.448 -29.506 1.00 89.25 89 SER A C 1
ATOM 683 O O . SER A 1 89 ? 6.184 5.353 -28.955 1.00 89.25 89 SER A O 1
ATOM 685 N N . TYR A 1 90 ? 5.208 7.110 -29.933 1.00 87.44 90 TYR A N 1
ATOM 686 C CA . TYR A 1 90 ? 3.865 6.557 -29.769 1.00 87.44 90 TYR A CA 1
ATOM 687 C C . TYR A 1 90 ? 3.734 5.184 -30.450 1.00 87.44 90 TYR A C 1
ATOM 689 O O . TYR A 1 90 ? 3.980 5.038 -31.646 1.00 87.44 90 TYR A O 1
ATOM 697 N N . ASN A 1 91 ? 3.298 4.179 -29.686 1.00 94.94 91 ASN A N 1
ATOM 698 C CA . ASN A 1 91 ? 3.026 2.836 -30.181 1.00 94.94 91 ASN A CA 1
ATOM 699 C C . ASN A 1 91 ? 1.743 2.288 -29.544 1.00 94.94 91 ASN A C 1
ATOM 701 O O . ASN A 1 91 ? 1.631 2.173 -28.323 1.00 94.94 91 ASN A O 1
ATOM 705 N N . ARG A 1 92 ? 0.782 1.900 -30.387 1.00 95.19 92 ARG A N 1
ATOM 706 C CA . ARG A 1 92 ? -0.534 1.416 -29.950 1.00 95.19 92 ARG A CA 1
ATOM 707 C C . ARG A 1 92 ? -0.464 0.152 -29.086 1.00 95.19 92 ARG A C 1
ATOM 709 O O . ARG A 1 92 ? -1.288 -0.008 -28.191 1.00 95.19 92 ARG A O 1
ATOM 716 N N . PHE A 1 93 ? 0.486 -0.747 -29.342 1.00 94.94 93 PHE A N 1
ATOM 717 C CA . PHE A 1 93 ? 0.650 -1.96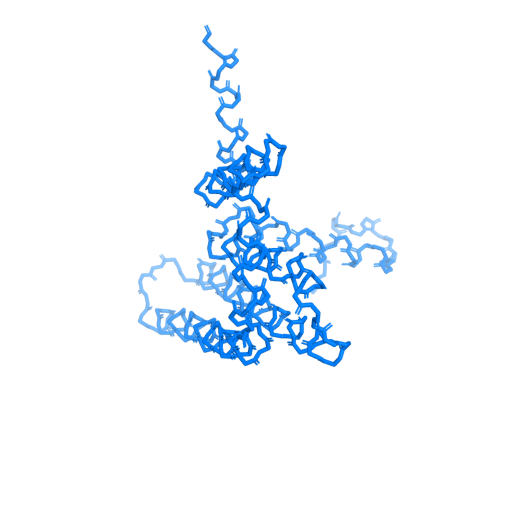6 -28.547 1.00 94.94 93 PHE A CA 1
ATOM 718 C C . PHE A 1 93 ? 1.192 -1.656 -27.154 1.00 94.94 93 PHE A C 1
ATOM 720 O O . PHE A 1 93 ? 0.685 -2.208 -26.187 1.00 94.94 93 PHE A O 1
ATOM 727 N N . ILE A 1 94 ? 2.140 -0.721 -27.039 1.00 95.25 94 ILE A N 1
ATOM 728 C CA . ILE A 1 94 ? 2.642 -0.258 -25.737 1.00 95.25 94 ILE A CA 1
ATOM 729 C C . ILE A 1 94 ? 1.528 0.399 -24.920 1.00 95.25 94 ILE A C 1
ATOM 731 O O . ILE A 1 94 ? 1.402 0.104 -23.735 1.00 95.25 94 ILE A O 1
ATOM 735 N N . GLY A 1 95 ? 0.687 1.221 -25.560 1.00 94.56 95 GLY A N 1
ATOM 736 C CA . GLY A 1 95 ? -0.507 1.778 -24.916 1.00 94.56 95 GLY A CA 1
ATOM 737 C C . GLY A 1 95 ? -1.389 0.682 -24.315 1.00 94.56 95 GLY A C 1
ATOM 738 O O . GLY A 1 95 ? -1.626 0.678 -23.115 1.00 94.56 95 GLY A O 1
ATOM 739 N N . ARG A 1 96 ? -1.749 -0.332 -25.116 1.00 96.81 96 ARG A N 1
ATOM 740 C CA . ARG A 1 96 ? -2.546 -1.477 -24.640 1.00 96.81 96 ARG A CA 1
ATOM 741 C C . ARG A 1 96 ? -1.877 -2.254 -23.507 1.00 96.81 96 ARG A C 1
ATOM 743 O O . ARG A 1 96 ? -2.568 -2.701 -22.601 1.00 96.81 96 ARG A O 1
ATOM 750 N N . THR A 1 97 ? -0.558 -2.435 -23.545 1.00 96.75 97 THR A N 1
ATOM 751 C CA . THR A 1 97 ? 0.176 -3.108 -22.463 1.00 96.75 97 THR A CA 1
ATOM 752 C C . THR A 1 97 ? 0.045 -2.340 -21.150 1.00 96.75 97 THR A C 1
ATOM 754 O O . THR A 1 97 ? -0.234 -2.951 -20.119 1.00 96.75 97 THR A O 1
ATOM 757 N N . LYS A 1 98 ? 0.198 -1.011 -21.187 1.00 95.25 98 LYS A N 1
ATOM 758 C CA . LYS A 1 98 ? 0.008 -0.153 -20.010 1.00 95.25 98 LYS A CA 1
ATOM 759 C C . LYS A 1 98 ? -1.439 -0.182 -19.520 1.00 95.25 98 LYS A C 1
ATOM 761 O O . LYS A 1 98 ? -1.664 -0.343 -18.327 1.00 95.25 98 LYS A O 1
ATOM 766 N N . ASP A 1 99 ? -2.409 -0.134 -20.432 1.00 97.25 99 ASP A N 1
ATOM 767 C CA . ASP A 1 99 ? -3.832 -0.217 -20.082 1.00 97.25 99 ASP A CA 1
ATOM 768 C C . ASP A 1 99 ? -4.169 -1.539 -19.371 1.00 97.25 99 ASP A C 1
ATOM 770 O O . ASP A 1 99 ? -4.902 -1.553 -18.384 1.00 97.25 99 ASP A O 1
ATOM 774 N N . ILE A 1 100 ? -3.608 -2.663 -19.835 1.00 98.00 100 ILE A N 1
ATOM 775 C CA . ILE A 1 100 ? -3.792 -3.979 -19.204 1.00 98.00 100 ILE A CA 1
ATOM 776 C C . ILE A 1 100 ? -3.147 -4.014 -17.814 1.00 98.00 100 ILE A C 1
ATOM 778 O O . ILE A 1 100 ? -3.752 -4.536 -16.876 1.00 98.00 100 ILE A O 1
ATOM 782 N N . ALA A 1 101 ? -1.942 -3.458 -17.668 1.00 97.62 101 ALA A N 1
ATOM 783 C CA . ALA A 1 101 ? -1.252 -3.396 -16.385 1.00 97.62 101 ALA A CA 1
ATOM 784 C C . ALA A 1 101 ? -2.043 -2.557 -15.362 1.00 97.62 101 ALA A C 1
ATOM 786 O O . ALA A 1 101 ? -2.311 -3.032 -14.256 1.00 97.62 101 ALA A O 1
ATOM 787 N N . ALA A 1 102 ? -2.543 -1.386 -15.767 1.00 97.25 102 ALA A N 1
ATOM 788 C CA . ALA A 1 102 ? -3.428 -0.561 -14.949 1.00 97.25 102 ALA A CA 1
ATOM 789 C C . ALA A 1 102 ? -4.757 -1.277 -14.634 1.00 97.25 102 ALA A C 1
ATOM 791 O O . ALA A 1 102 ? -5.263 -1.211 -13.511 1.00 97.25 102 ALA A O 1
ATOM 792 N N . GLY A 1 103 ? -5.305 -2.028 -15.594 1.00 98.19 103 GLY A N 1
ATOM 793 C CA . GLY A 1 103 ? -6.483 -2.872 -15.397 1.00 98.19 103 GLY A CA 1
ATOM 794 C C . GLY A 1 103 ? -6.280 -3.946 -14.323 1.00 98.19 103 GLY A C 1
ATOM 795 O O . GLY A 1 103 ? -7.175 -4.178 -13.510 1.00 98.19 103 GLY A O 1
ATOM 796 N N . ALA A 1 104 ? -5.095 -4.560 -14.254 1.00 98.25 104 ALA A N 1
ATOM 797 C CA . ALA A 1 104 ? -4.762 -5.528 -13.210 1.00 98.25 104 ALA A CA 1
ATOM 798 C C . ALA A 1 104 ? -4.735 -4.884 -11.812 1.00 98.25 104 ALA A C 1
ATOM 800 O O . ALA A 1 104 ? -5.258 -5.467 -10.856 1.00 98.25 104 ALA A O 1
ATOM 801 N N . VAL A 1 105 ? -4.208 -3.657 -11.697 1.00 97.94 105 VAL A N 1
ATOM 802 C CA . VAL A 1 105 ? -4.274 -2.875 -10.450 1.00 97.94 105 VAL A CA 1
ATOM 803 C C . VAL A 1 105 ? -5.728 -2.626 -10.065 1.00 97.94 105 VAL A C 1
ATOM 805 O O . VAL A 1 105 ? -6.110 -2.913 -8.931 1.00 97.94 105 VAL A O 1
ATOM 808 N N . LEU A 1 106 ? -6.567 -2.179 -11.004 1.00 97.81 106 LEU A N 1
ATOM 809 C CA . LEU A 1 106 ? -7.982 -1.910 -10.741 1.00 97.81 106 LEU A CA 1
ATOM 810 C C . LEU A 1 106 ? -8.720 -3.153 -10.227 1.00 97.81 106 LEU A C 1
ATOM 812 O O . LEU A 1 106 ? -9.430 -3.068 -9.226 1.00 97.81 106 LEU A O 1
ATOM 816 N N . ILE A 1 107 ? -8.523 -4.312 -10.862 1.00 98.56 107 ILE A N 1
ATOM 817 C CA . ILE A 1 107 ? -9.131 -5.578 -10.425 1.00 98.56 107 ILE A CA 1
ATOM 818 C C . ILE A 1 107 ? -8.698 -5.914 -8.994 1.00 98.56 107 ILE A C 1
ATOM 820 O O . ILE A 1 107 ? -9.539 -6.249 -8.157 1.00 98.56 107 ILE A O 1
ATOM 824 N N . SER A 1 108 ? -7.404 -5.780 -8.689 1.00 98.25 108 SER A N 1
ATOM 825 C CA . SER A 1 108 ? -6.893 -6.041 -7.340 1.00 98.25 108 SER A CA 1
ATOM 826 C C . SER A 1 108 ? -7.469 -5.076 -6.299 1.00 98.25 108 SER A C 1
ATOM 828 O O . SER A 1 108 ? -7.831 -5.498 -5.201 1.00 98.25 108 SER A O 1
ATOM 830 N N . ALA A 1 109 ? -7.618 -3.796 -6.651 1.00 97.69 109 ALA A N 1
ATOM 831 C CA . ALA A 1 109 ? -8.154 -2.765 -5.773 1.00 97.69 109 ALA A CA 1
ATOM 832 C C . ALA A 1 109 ? -9.646 -2.985 -5.488 1.00 97.69 109 ALA A C 1
ATOM 834 O O . ALA A 1 109 ? -10.075 -2.863 -4.342 1.00 97.69 109 ALA A O 1
ATOM 835 N N . VAL A 1 110 ? -10.424 -3.370 -6.503 1.00 98.31 110 VAL A N 1
ATOM 836 C CA . VAL A 1 110 ? -11.840 -3.735 -6.350 1.00 98.31 110 VAL A CA 1
ATOM 837 C C . VAL A 1 110 ? -11.988 -4.973 -5.467 1.00 98.31 110 VAL A C 1
ATOM 839 O O . VAL A 1 110 ? -12.799 -4.971 -4.541 1.00 98.31 110 VAL A O 1
ATOM 842 N N . PHE A 1 111 ? -11.172 -6.007 -5.688 1.00 98.19 111 PHE A N 1
ATOM 843 C CA . PHE A 1 111 ? -11.148 -7.182 -4.818 1.00 98.19 111 PHE A CA 1
ATOM 844 C C . PHE A 1 111 ? -10.840 -6.801 -3.362 1.00 98.19 111 PHE A C 1
ATOM 846 O O . PHE A 1 111 ? -11.575 -7.187 -2.452 1.00 98.19 111 PHE A O 1
ATOM 853 N N . ALA A 1 112 ? -9.805 -5.990 -3.133 1.00 98.19 112 ALA A N 1
ATOM 854 C CA . ALA A 1 112 ? -9.447 -5.536 -1.795 1.00 98.19 112 ALA A CA 1
ATOM 855 C C . ALA A 1 112 ? -10.545 -4.684 -1.142 1.00 98.19 112 ALA A C 1
ATOM 857 O O . ALA A 1 112 ? -10.769 -4.810 0.061 1.00 98.19 112 ALA A O 1
ATOM 858 N N . ALA A 1 113 ? -11.268 -3.870 -1.917 1.00 97.44 113 ALA A N 1
ATOM 859 C CA . ALA A 1 113 ? -12.422 -3.125 -1.425 1.00 97.44 113 ALA A CA 1
ATOM 860 C C . ALA A 1 113 ? -13.543 -4.065 -0.955 1.00 97.44 113 ALA A C 1
ATOM 862 O O . ALA A 1 113 ? -14.073 -3.871 0.137 1.00 97.44 113 ALA A O 1
ATOM 863 N N . PHE A 1 114 ? -13.859 -5.120 -1.714 1.00 98.38 114 PHE A N 1
ATOM 864 C CA . PHE A 1 114 ? -14.848 -6.118 -1.294 1.00 98.38 114 PHE A CA 1
ATOM 865 C C . PHE A 1 114 ? -14.424 -6.878 -0.037 1.00 98.38 114 PHE A C 1
ATOM 867 O O . PHE A 1 114 ? -15.242 -7.040 0.867 1.00 98.38 114 PHE A O 1
ATOM 874 N N . VAL A 1 115 ? -13.157 -7.293 0.066 1.00 98.12 115 VAL A N 1
ATOM 875 C CA . VAL A 1 115 ? -12.625 -7.919 1.291 1.00 98.12 115 VAL A CA 1
ATOM 876 C C . VAL A 1 115 ? -12.708 -6.948 2.470 1.00 98.12 115 VAL A C 1
ATOM 878 O O . VAL A 1 115 ? -13.162 -7.322 3.550 1.00 98.12 115 VAL A O 1
ATOM 881 N N . GLY A 1 116 ? -12.322 -5.687 2.258 1.00 97.06 116 GLY A N 1
ATOM 882 C CA . GLY A 1 116 ? -12.412 -4.625 3.254 1.00 97.06 116 GLY A CA 1
ATOM 883 C C . GLY A 1 116 ? -13.839 -4.418 3.750 1.00 97.06 116 GLY A C 1
ATOM 884 O O . GLY A 1 116 ? -14.054 -4.382 4.956 1.00 97.06 116 GLY A O 1
ATOM 885 N N . ILE A 1 117 ? -14.821 -4.358 2.849 1.00 96.69 117 ILE A N 1
ATOM 886 C CA . ILE A 1 117 ? -16.240 -4.278 3.212 1.00 96.69 117 ILE A CA 1
ATOM 887 C C . ILE A 1 117 ? -16.647 -5.531 3.993 1.00 96.69 117 ILE A C 1
ATOM 889 O O . ILE A 1 117 ? -17.150 -5.408 5.101 1.00 96.69 117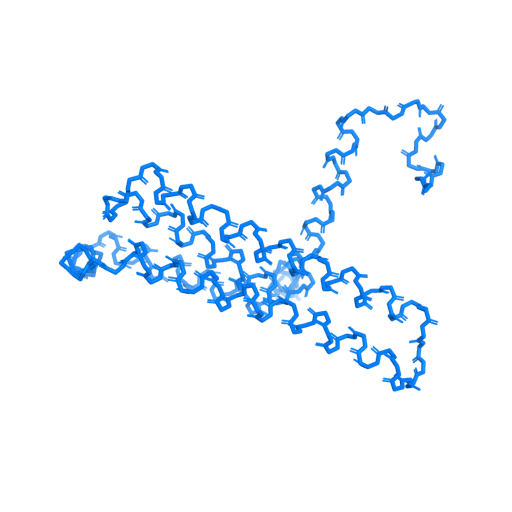 ILE A O 1
ATOM 893 N N . ALA A 1 118 ? -16.380 -6.731 3.479 1.00 97.25 118 ALA A N 1
ATOM 894 C CA . ALA A 1 118 ? -16.792 -7.976 4.128 1.00 97.25 118 ALA A CA 1
ATOM 895 C C . ALA A 1 118 ? -16.260 -8.114 5.567 1.00 97.25 118 ALA A C 1
ATOM 897 O O . ALA A 1 118 ? -16.976 -8.590 6.443 1.00 97.25 118 ALA A O 1
ATOM 898 N N . VAL A 1 119 ? -15.025 -7.671 5.819 1.00 97.12 119 VAL A N 1
ATOM 899 C CA . VAL A 1 119 ? -14.369 -7.780 7.131 1.00 97.12 119 VAL A CA 1
ATOM 900 C C . VAL A 1 119 ? -14.691 -6.601 8.058 1.00 97.12 119 VAL A C 1
ATOM 902 O O . VAL A 1 119 ? -14.937 -6.785 9.254 1.00 97.12 119 VAL A O 1
ATOM 905 N N . LEU A 1 120 ? -14.654 -5.373 7.534 1.00 96.12 120 LEU A N 1
ATOM 906 C CA . LEU A 1 120 ? -14.735 -4.146 8.333 1.00 96.12 120 LEU A CA 1
ATOM 907 C C . LEU A 1 120 ? -16.165 -3.618 8.488 1.00 96.12 120 LEU A C 1
ATOM 909 O O . LEU A 1 120 ? -16.362 -2.671 9.251 1.00 96.12 120 LEU A O 1
ATOM 913 N N . TRP A 1 121 ? -17.165 -4.198 7.811 1.00 95.50 121 TRP A N 1
ATOM 914 C CA . TRP A 1 121 ? -18.568 -3.775 7.905 1.00 95.50 121 TRP A CA 1
ATOM 915 C C . TRP A 1 121 ? -19.192 -4.114 9.265 1.00 95.50 121 TRP A C 1
ATOM 917 O O . TRP A 1 121 ? -19.968 -5.053 9.438 1.00 95.50 121 TRP A O 1
ATOM 927 N N . ARG A 1 122 ? -18.831 -3.310 10.266 1.00 95.19 122 ARG A N 1
ATOM 928 C CA . ARG A 1 122 ? -19.232 -3.448 11.668 1.00 95.19 122 ARG A CA 1
ATOM 929 C C . ARG A 1 122 ? -19.782 -2.108 12.162 1.00 95.19 122 ARG A C 1
ATOM 931 O O . ARG A 1 122 ? -19.086 -1.393 12.882 1.00 95.19 122 ARG A O 1
ATOM 938 N N . PRO A 1 123 ? -21.024 -1.737 11.793 1.00 94.56 123 PRO A N 1
ATOM 939 C CA . PRO A 1 123 ? -21.532 -0.369 11.938 1.00 94.56 123 PRO A CA 1
ATOM 940 C C . PRO A 1 123 ? -21.490 0.146 13.380 1.00 94.56 123 PRO A C 1
ATOM 942 O O . PRO A 1 123 ? -21.110 1.289 13.612 1.00 94.56 123 PRO A O 1
ATOM 945 N N . LYS A 1 124 ? -21.798 -0.708 14.366 1.00 95.12 124 LYS A N 1
ATOM 946 C CA . LYS A 1 124 ? -21.730 -0.339 15.790 1.00 95.12 124 LYS A CA 1
ATOM 947 C C . LYS A 1 124 ? -20.302 -0.014 16.245 1.00 95.12 124 LYS A C 1
ATOM 949 O O . LYS A 1 124 ? -20.099 0.986 16.923 1.00 95.12 124 LYS A O 1
ATOM 954 N N . ALA A 1 125 ? -19.326 -0.840 15.862 1.00 95.00 125 ALA A N 1
ATOM 955 C CA . ALA A 1 125 ? -17.922 -0.640 16.223 1.00 95.00 125 ALA A CA 1
ATOM 956 C C . ALA A 1 125 ? -17.328 0.583 15.507 1.00 95.00 125 ALA A C 1
ATOM 958 O O . ALA A 1 125 ? -16.654 1.392 16.136 1.00 95.00 125 ALA A O 1
ATOM 959 N N . LEU A 1 126 ? -17.646 0.755 14.219 1.00 95.38 126 LEU A N 1
ATOM 960 C CA . LEU A 1 126 ? -17.255 1.927 13.435 1.00 95.38 126 LEU A CA 1
ATOM 961 C C . LEU A 1 126 ? -17.805 3.220 14.042 1.00 95.38 126 LEU A C 1
ATOM 963 O O . LEU A 1 126 ? -17.064 4.186 14.198 1.00 95.38 126 LEU A O 1
ATOM 967 N N . TRP A 1 127 ? -19.085 3.229 14.421 1.00 96.31 127 TRP A N 1
ATOM 968 C CA . TRP A 1 127 ? -19.707 4.387 15.055 1.00 96.31 127 TRP A CA 1
ATOM 969 C C . TRP A 1 127 ? -19.081 4.706 16.414 1.00 96.31 127 TRP A C 1
ATOM 971 O O . TRP A 1 127 ? -18.728 5.854 16.668 1.00 96.31 127 TRP A O 1
ATOM 981 N N . ALA A 1 128 ? -18.887 3.698 17.268 1.00 95.94 128 ALA A N 1
ATOM 982 C CA . ALA A 1 128 ? -18.256 3.881 18.574 1.00 95.94 128 ALA A CA 1
ATOM 983 C C . ALA A 1 128 ? -16.834 4.452 18.449 1.00 95.94 128 ALA A C 1
ATOM 985 O O . ALA A 1 128 ? -16.489 5.411 19.141 1.00 95.94 128 ALA A O 1
ATOM 986 N N . LEU A 1 129 ? -16.039 3.913 17.521 1.00 95.62 129 LEU A N 1
ATOM 987 C CA . LEU A 1 129 ? -14.698 4.405 17.224 1.00 95.62 129 LEU A CA 1
ATOM 988 C C . LEU A 1 129 ? -14.725 5.847 16.695 1.00 95.62 129 LEU A C 1
ATOM 990 O O . LEU A 1 129 ? -13.925 6.671 17.129 1.00 95.62 129 LEU A O 1
ATOM 994 N N . ALA A 1 130 ? -15.654 6.171 15.791 1.00 95.62 130 ALA A N 1
ATOM 995 C CA . ALA A 1 130 ? -15.800 7.523 15.258 1.00 95.62 130 ALA A CA 1
ATOM 996 C C . ALA A 1 130 ? -16.140 8.527 16.367 1.00 95.62 130 ALA A C 1
ATOM 998 O O . ALA A 1 130 ? -15.465 9.548 16.489 1.00 95.62 130 ALA A O 1
ATOM 999 N N . VAL A 1 131 ? -17.125 8.215 17.216 1.00 96.69 131 VAL A N 1
ATOM 1000 C CA . VAL A 1 131 ? -17.469 9.048 18.377 1.00 96.69 131 VAL A CA 1
ATOM 1001 C C . VAL A 1 131 ? -16.236 9.245 19.258 1.00 96.69 131 VAL A C 1
ATOM 1003 O O . VAL A 1 131 ? -15.866 10.384 19.513 1.00 96.69 131 VAL A O 1
ATOM 1006 N N . GLN A 1 132 ? -15.530 8.173 19.628 1.00 95.12 132 GLN A N 1
ATOM 1007 C CA . GLN A 1 132 ? -14.327 8.258 20.461 1.00 95.12 132 GLN A CA 1
ATOM 1008 C C . GLN A 1 132 ? -13.236 9.157 19.857 1.00 95.12 132 GLN A C 1
ATOM 1010 O O . GLN A 1 132 ? -12.601 9.921 20.586 1.00 95.12 132 GLN A O 1
ATOM 1015 N N . ILE A 1 133 ? -13.000 9.071 18.545 1.00 95.56 133 ILE A N 1
ATOM 1016 C CA . ILE A 1 133 ? -12.004 9.903 17.861 1.00 95.56 133 ILE A CA 1
ATOM 1017 C C . ILE A 1 133 ? -12.439 11.368 17.880 1.00 95.56 133 ILE A C 1
ATOM 1019 O O . ILE A 1 133 ? -11.650 12.221 18.278 1.00 95.56 133 ILE A O 1
ATOM 1023 N N . PHE A 1 134 ? -13.677 11.668 17.484 1.00 96.50 134 PHE A N 1
ATOM 1024 C CA . PHE A 1 134 ? -14.124 13.046 17.267 1.00 96.50 134 PHE A CA 1
ATOM 1025 C C . PHE A 1 134 ? -14.550 13.785 18.541 1.00 96.50 134 PHE A C 1
ATOM 1027 O O . PHE A 1 134 ? -14.504 15.013 18.553 1.00 96.50 134 PHE A O 1
ATOM 1034 N N . THR A 1 135 ? -14.911 13.087 19.621 1.00 96.12 135 THR A N 1
ATOM 1035 C CA . THR A 1 135 ? -15.226 13.723 20.914 1.00 96.12 135 THR A CA 1
ATOM 1036 C C . THR A 1 135 ? -14.019 13.826 21.842 1.00 96.12 135 THR A C 1
ATOM 1038 O O . THR A 1 135 ? -14.068 14.559 22.828 1.00 96.12 135 THR A O 1
ATOM 1041 N N . SER A 1 136 ? -12.934 13.094 21.571 1.00 95.56 136 SER A N 1
ATOM 1042 C CA . SER A 1 136 ? -11.729 13.141 22.400 1.00 95.56 136 SER A CA 1
ATOM 1043 C C . SER A 1 136 ? -10.881 14.377 22.075 1.00 95.56 136 SER A C 1
ATOM 1045 O O . SER A 1 136 ? -10.481 14.551 20.918 1.00 95.56 136 SER A O 1
ATOM 1047 N N . PRO A 1 137 ? -10.512 15.196 23.080 1.00 95.44 137 PRO A N 1
ATOM 1048 C CA . PRO A 1 137 ? -9.67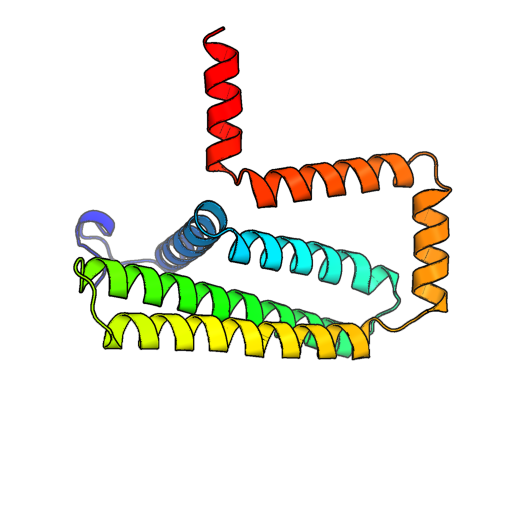9 16.381 22.872 1.00 95.44 137 PRO A CA 1
ATOM 1049 C C . PRO A 1 137 ? -8.256 16.039 22.406 1.00 95.44 137 PRO A C 1
ATOM 1051 O O . PRO A 1 137 ? -7.574 16.899 21.860 1.00 95.44 137 PRO A O 1
ATOM 1054 N N . LEU A 1 138 ? -7.809 14.791 22.594 1.00 95.69 138 LEU A N 1
ATOM 1055 C CA . LEU A 1 138 ? -6.503 14.317 22.137 1.00 95.69 138 LEU A CA 1
ATOM 1056 C C . LEU A 1 138 ? -6.583 13.609 20.778 1.00 95.69 138 LEU A C 1
ATOM 1058 O O . LEU A 1 138 ? -5.767 13.874 19.895 1.00 95.69 138 LEU A O 1
ATOM 1062 N N . TYR A 1 139 ? -7.548 12.702 20.592 1.00 94.88 139 TYR A N 1
ATOM 1063 C CA . TYR A 1 139 ? -7.597 11.878 19.378 1.00 94.88 139 TYR A CA 1
ATOM 1064 C C . TYR A 1 139 ? -8.092 12.647 18.157 1.00 94.88 139 TYR A C 1
ATOM 1066 O O . TYR A 1 139 ? -7.599 12.390 17.062 1.00 94.88 139 TYR A O 1
ATOM 1074 N N . CYS A 1 140 ? -8.993 13.615 18.333 1.00 96.56 140 CYS A N 1
ATOM 1075 C CA . CYS A 1 140 ? -9.509 14.424 17.233 1.00 96.56 140 CYS A CA 1
ATOM 1076 C C . CYS A 1 140 ? -8.393 15.212 16.516 1.00 96.56 140 CYS A C 1
ATOM 1078 O O . CYS A 1 140 ? -8.184 14.985 15.319 1.00 96.56 140 CYS A O 1
ATOM 1080 N N . PRO A 1 141 ? -7.598 16.067 17.201 1.00 97.00 141 PRO A N 1
ATOM 1081 C CA . PRO A 1 141 ? -6.522 16.799 16.533 1.00 97.00 141 PRO A CA 1
ATOM 1082 C C . PRO A 1 141 ? -5.425 15.872 16.000 1.00 97.00 141 PRO A C 1
ATOM 1084 O O . PRO A 1 141 ? -4.882 16.137 14.929 1.00 97.00 141 PRO A O 1
ATOM 1087 N N . LEU A 1 142 ? -5.125 14.764 16.688 1.00 96.44 142 LEU A N 1
ATOM 1088 C CA . LEU A 1 142 ? -4.155 13.779 16.210 1.00 96.44 142 LEU A CA 1
ATOM 1089 C C . LEU A 1 142 ? -4.611 13.123 14.900 1.00 96.44 142 LEU A C 1
ATOM 1091 O O . LEU A 1 142 ? -3.837 13.052 13.948 1.00 96.44 142 LEU A O 1
ATOM 1095 N N . PHE A 1 143 ? -5.865 12.673 14.829 1.00 96.25 143 PHE A N 1
ATOM 1096 C CA . PHE A 1 143 ? -6.432 12.058 13.631 1.00 96.25 143 PHE A CA 1
ATOM 1097 C C . PHE A 1 143 ? -6.446 13.034 12.451 1.00 96.25 143 PHE A C 1
ATOM 1099 O O . PHE A 1 143 ? -6.037 12.673 11.346 1.00 96.25 143 PHE A O 1
ATOM 1106 N N . LEU A 1 144 ? -6.838 14.290 12.687 1.00 96.81 144 LEU A N 1
ATOM 1107 C CA . LEU A 1 144 ? -6.807 15.339 11.667 1.00 96.81 144 LEU A CA 1
ATOM 1108 C C . LEU A 1 144 ? -5.379 15.635 11.195 1.00 96.81 144 LEU A C 1
ATOM 1110 O O . LEU A 1 144 ? -5.147 15.734 9.992 1.00 96.81 144 LEU A O 1
ATOM 1114 N N . ALA A 1 145 ? -4.411 15.718 12.112 1.00 96.81 145 ALA A N 1
ATOM 1115 C CA . ALA A 1 145 ? -3.008 15.931 11.770 1.00 96.81 145 ALA A CA 1
ATOM 1116 C C . ALA A 1 145 ? -2.443 14.769 10.939 1.00 96.81 145 ALA A C 1
ATOM 1118 O O . ALA A 1 145 ? -1.834 15.000 9.896 1.00 96.81 145 ALA A O 1
ATOM 1119 N N . VAL A 1 146 ? -2.688 13.519 11.347 1.00 96.62 146 VAL A N 1
ATOM 1120 C CA . VAL A 1 146 ? -2.262 12.322 10.601 1.00 96.62 146 VAL A CA 1
ATOM 1121 C C . VAL A 1 146 ? -2.923 12.267 9.224 1.00 96.62 146 VAL A C 1
ATOM 1123 O O . VAL A 1 146 ? -2.256 11.962 8.236 1.00 96.62 146 VAL A O 1
ATOM 1126 N N . THR A 1 147 ? -4.203 12.626 9.124 1.00 96.38 147 THR A N 1
ATOM 1127 C CA . THR A 1 147 ? -4.923 12.687 7.843 1.00 96.38 147 THR A CA 1
ATOM 1128 C C . THR A 1 147 ? -4.356 13.778 6.937 1.00 96.38 147 THR A C 1
ATOM 1130 O O . THR A 1 147 ? -4.087 13.524 5.765 1.00 96.38 147 THR A O 1
ATOM 1133 N N . ALA A 1 148 ? -4.086 14.970 7.470 1.00 96.50 148 ALA A N 1
ATOM 1134 C CA . ALA A 1 148 ? -3.462 16.056 6.720 1.00 96.50 148 ALA A CA 1
ATOM 1135 C C . ALA A 1 148 ? -2.056 15.674 6.227 1.00 96.50 148 ALA A C 1
ATOM 1137 O O . ALA A 1 148 ? -1.729 15.894 5.061 1.00 96.50 148 ALA A O 1
ATOM 1138 N N . LEU A 1 149 ? -1.244 15.039 7.079 1.00 95.75 149 LEU A N 1
ATOM 1139 C CA . LEU A 1 149 ? 0.077 14.526 6.708 1.00 95.75 149 LEU A CA 1
ATOM 1140 C C . LEU A 1 149 ? -0.013 13.444 5.627 1.00 95.75 149 LEU A C 1
ATOM 1142 O O . LEU A 1 149 ? 0.780 13.458 4.686 1.00 95.75 149 LEU A O 1
ATOM 1146 N N . ALA A 1 150 ? -0.990 12.541 5.718 1.00 95.81 150 ALA A N 1
ATOM 1147 C CA . ALA A 1 150 ? -1.231 11.521 4.706 1.00 95.81 150 ALA A CA 1
ATOM 1148 C C . ALA A 1 150 ? -1.626 12.141 3.354 1.00 95.81 150 ALA A C 1
ATOM 1150 O O . ALA A 1 150 ? -1.102 11.736 2.317 1.00 95.81 150 ALA A O 1
ATOM 1151 N N . LEU A 1 151 ? -2.481 13.169 3.349 1.00 96.06 151 LEU A N 1
ATOM 1152 C CA . LEU A 1 151 ? -2.846 13.902 2.133 1.00 96.06 151 LEU A CA 1
ATOM 1153 C C . LEU A 1 151 ? -1.642 14.627 1.523 1.00 96.06 151 LEU A C 1
ATOM 1155 O O . LEU A 1 151 ? -1.413 14.530 0.317 1.00 96.06 151 LEU A O 1
ATOM 1159 N N . VAL A 1 152 ? -0.836 15.297 2.350 1.00 94.69 152 VAL A N 1
ATOM 1160 C CA . VAL A 1 152 ? 0.426 15.923 1.931 1.00 94.69 152 VAL A CA 1
ATOM 1161 C C . VAL A 1 152 ? 1.363 14.887 1.312 1.00 94.69 152 VAL A C 1
ATOM 1163 O O . VAL A 1 152 ? 1.895 15.117 0.227 1.00 94.69 152 VAL A O 1
ATOM 1166 N N . PHE A 1 153 ? 1.521 13.726 1.947 1.00 94.56 153 PHE A N 1
ATOM 1167 C CA . PHE A 1 153 ? 2.321 12.622 1.427 1.00 94.56 153 PHE A CA 1
ATOM 1168 C C . PHE A 1 153 ? 1.797 12.115 0.078 1.00 94.56 153 PHE A C 1
ATOM 1170 O O . PHE A 1 153 ? 2.575 11.986 -0.865 1.00 94.56 153 PHE A O 1
ATOM 1177 N N . ILE A 1 154 ? 0.489 11.886 -0.062 1.00 94.75 154 ILE A N 1
ATOM 1178 C CA . ILE A 1 154 ? -0.116 11.426 -1.318 1.00 94.75 154 ILE A CA 1
ATOM 1179 C C . ILE A 1 154 ? 0.100 12.452 -2.439 1.00 94.75 154 ILE A C 1
ATOM 1181 O O . ILE A 1 154 ? 0.517 12.076 -3.538 1.00 94.75 154 ILE A O 1
ATOM 1185 N N . VAL A 1 155 ? -0.154 13.736 -2.177 1.00 92.31 155 VAL A N 1
ATOM 1186 C CA . VAL A 1 155 ? -0.118 14.792 -3.200 1.00 92.31 155 VAL A CA 1
ATOM 1187 C C . VAL A 1 155 ? 1.310 15.173 -3.575 1.00 92.31 155 VAL A C 1
ATOM 1189 O O . VAL A 1 155 ? 1.650 15.166 -4.754 1.00 92.31 155 VAL A O 1
ATOM 1192 N N . LEU A 1 156 ? 2.150 15.495 -2.591 1.00 89.38 156 LEU A N 1
ATOM 1193 C CA . LEU A 1 156 ? 3.488 16.038 -2.833 1.00 89.38 156 LEU A CA 1
ATOM 1194 C C . LEU A 1 156 ? 4.548 14.945 -2.989 1.00 89.38 156 LEU A C 1
ATOM 1196 O O . LEU A 1 156 ? 5.564 15.165 -3.648 1.00 89.38 156 LEU A O 1
ATOM 1200 N N . GLY A 1 157 ? 4.323 13.770 -2.399 1.00 88.38 157 GLY A N 1
ATOM 1201 C CA . GLY A 1 157 ? 5.317 12.706 -2.338 1.00 88.38 157 GLY A CA 1
ATOM 1202 C C . GLY A 1 157 ? 6.576 13.100 -1.545 1.00 88.38 157 GLY A C 1
ATOM 1203 O O . GLY A 1 157 ? 6.781 14.262 -1.186 1.00 88.38 157 GLY A O 1
ATOM 1204 N N . PRO A 1 158 ? 7.477 12.145 -1.266 1.00 82.31 158 PRO A N 1
ATOM 1205 C CA . PRO A 1 158 ? 8.704 12.421 -0.515 1.00 82.31 158 PRO A CA 1
ATOM 1206 C C . PRO A 1 158 ? 9.631 13.444 -1.192 1.00 82.31 158 PRO A C 1
ATOM 1208 O O . PRO A 1 158 ? 10.288 14.235 -0.518 1.00 82.31 158 PRO A O 1
ATOM 1211 N N . THR A 1 159 ? 9.687 13.445 -2.525 1.00 77.88 159 THR A N 1
ATOM 1212 C CA . THR A 1 159 ? 10.542 14.345 -3.313 1.00 77.88 159 THR A CA 1
ATOM 1213 C C . THR A 1 159 ? 9.990 15.770 -3.366 1.00 77.88 159 THR A C 1
ATOM 1215 O O . THR A 1 159 ? 10.753 16.721 -3.201 1.00 77.88 159 THR A O 1
ATOM 1218 N N . GLY A 1 160 ? 8.672 15.944 -3.517 1.00 75.75 160 GLY A N 1
ATOM 1219 C CA . GLY A 1 160 ? 8.039 17.265 -3.486 1.00 75.75 160 GLY A CA 1
ATOM 1220 C C . GLY A 1 160 ? 8.115 17.925 -2.109 1.00 75.75 160 GLY A C 1
ATOM 1221 O O . GLY A 1 160 ? 8.357 19.129 -2.018 1.00 75.75 160 GLY A O 1
ATOM 1222 N N . ILE A 1 161 ? 8.004 17.138 -1.031 1.00 77.06 161 ILE A N 1
ATOM 1223 C CA . ILE A 1 161 ? 8.196 17.624 0.344 1.00 77.06 161 ILE A CA 1
ATOM 1224 C C . ILE A 1 161 ? 9.629 18.139 0.540 1.00 77.06 161 ILE A C 1
ATOM 1226 O O . ILE A 1 161 ? 9.810 19.253 1.029 1.00 77.06 161 ILE A O 1
ATOM 1230 N N . ALA A 1 162 ? 10.649 17.387 0.110 1.00 76.19 162 ALA A N 1
ATOM 1231 C CA . ALA A 1 162 ? 12.045 17.823 0.209 1.00 76.19 162 ALA A CA 1
ATOM 1232 C C . ALA A 1 162 ? 12.298 19.148 -0.542 1.00 76.19 162 ALA A C 1
ATOM 1234 O O . ALA A 1 162 ? 12.931 20.059 -0.004 1.00 76.19 162 ALA A O 1
ATOM 1235 N N . GLY A 1 163 ? 11.717 19.308 -1.737 1.00 72.88 163 GLY A N 1
ATOM 1236 C CA . GLY A 1 163 ? 11.828 20.541 -2.525 1.00 72.88 163 GLY A CA 1
ATOM 1237 C C . GLY A 1 163 ? 11.181 21.777 -1.879 1.00 72.88 163 GLY A C 1
ATOM 1238 O O . GLY A 1 163 ? 11.659 22.897 -2.075 1.00 72.88 163 GLY A O 1
ATOM 1239 N N . LEU A 1 164 ? 10.125 21.608 -1.073 1.00 74.38 164 LEU A N 1
ATOM 1240 C CA . LEU A 1 164 ? 9.514 22.701 -0.298 1.00 74.38 164 LEU A CA 1
ATOM 1241 C C . LEU A 1 164 ? 10.463 23.233 0.782 1.00 74.38 164 LEU A C 1
ATOM 1243 O O . LEU A 1 164 ? 10.593 24.450 0.944 1.00 74.38 164 LEU A O 1
ATOM 1247 N N . PHE A 1 165 ? 11.159 22.338 1.484 1.00 72.69 165 PHE A N 1
ATOM 1248 C CA . PHE A 1 165 ? 12.146 22.722 2.495 1.00 72.69 165 PHE A CA 1
ATOM 1249 C C . PHE A 1 165 ? 13.359 23.423 1.873 1.00 72.69 165 PHE A C 1
ATOM 1251 O O . PHE A 1 165 ? 13.826 24.426 2.413 1.00 72.69 165 PHE A O 1
ATOM 1258 N N . GLU A 1 166 ? 13.826 22.972 0.707 1.00 74.50 166 GLU A N 1
ATOM 1259 C CA . GLU A 1 166 ? 14.929 23.629 -0.006 1.00 74.50 166 GLU A CA 1
ATOM 1260 C C . GLU A 1 166 ? 14.568 25.035 -0.502 1.00 74.50 166 GLU A C 1
ATOM 1262 O O . GLU A 1 166 ? 15.376 25.956 -0.376 1.00 74.50 166 GLU A O 1
ATOM 1267 N N . ARG A 1 167 ? 13.346 25.243 -1.012 1.00 67.25 167 ARG A N 1
ATOM 1268 C CA . ARG A 1 167 ? 12.869 26.577 -1.425 1.00 67.25 167 ARG A CA 1
ATOM 1269 C C . ARG A 1 167 ? 12.713 27.533 -0.246 1.00 67.25 167 ARG A C 1
ATOM 1271 O O . ARG A 1 167 ? 13.015 28.713 -0.393 1.00 67.25 167 ARG A O 1
ATOM 1278 N N . LYS A 1 168 ? 12.274 27.034 0.914 1.00 67.69 168 LYS A N 1
ATOM 1279 C CA . LYS A 1 168 ? 12.145 27.833 2.142 1.00 67.69 168 LYS A CA 1
ATOM 1280 C C . LYS A 1 168 ? 13.505 28.239 2.721 1.00 67.69 168 LYS A C 1
ATOM 1282 O O . LYS A 1 168 ? 13.585 29.272 3.359 1.00 67.69 168 LYS A O 1
ATOM 1287 N N . LYS A 1 169 ? 14.565 27.461 2.472 1.00 67.06 169 LYS A N 1
ATOM 1288 C CA . LYS A 1 169 ? 15.943 27.767 2.902 1.00 67.06 169 LYS A CA 1
ATOM 1289 C C . LYS A 1 169 ? 16.649 28.812 2.019 1.00 67.06 169 LYS A C 1
ATOM 1291 O O . LYS A 1 169 ? 17.683 29.336 2.411 1.00 67.06 169 LYS A O 1
ATOM 1296 N N . ARG A 1 170 ? 16.129 29.074 0.813 1.00 60.97 170 ARG A N 1
ATOM 1297 C CA . ARG A 1 170 ? 16.674 30.050 -0.153 1.00 60.97 170 ARG A CA 1
ATOM 1298 C C . ARG A 1 170 ? 15.955 31.409 -0.137 1.00 60.97 170 ARG A C 1
ATOM 1300 O O . ARG A 1 170 ? 16.309 32.267 -0.939 1.00 60.97 170 ARG A O 1
ATOM 1307 N N . ARG A 1 171 ? 14.934 31.574 0.704 1.00 50.19 171 ARG A N 1
ATOM 1308 C CA . ARG A 1 171 ? 14.229 32.837 0.963 1.00 50.19 171 ARG A CA 1
ATOM 1309 C C . ARG A 1 171 ? 14.577 33.313 2.361 1.00 50.19 171 ARG A C 1
ATOM 1311 O O . ARG A 1 171 ? 14.624 34.543 2.532 1.00 50.19 171 ARG A O 1
#

pLDDT: mean 91.71, std 9.52, range [50.19, 98.56]